Protein AF-W1YFX4-F1 (afdb_monomer)

Secondary structure (DSSP, 8-state):
----------SS------TT----S-GGG--HHHHHHHHHHHHHHHSTT-EEEEEETTEEEEEES--SS--HHHHHHSPEESSHHHHHHHHHHTT-BHHHHHHHHHHH--

Organism: NCBI:txid408170

Radius of gyration: 15.43 Å; Cα contacts (8 Å, |Δi|>4): 145; chains: 1; bounding box: 49×24×29 Å

Structure (mmCIF, N/CA/C/O backbone):
data_AF-W1YFX4-F1
#
_entry.id   AF-W1YFX4-F1
#
loop_
_atom_site.group_PDB
_atom_site.id
_atom_site.type_symbol
_atom_site.label_atom_id
_atom_site.label_alt_id
_atom_site.label_comp_id
_atom_site.label_asym_id
_atom_site.label_entity_id
_atom_site.label_seq_id
_atom_site.pdbx_P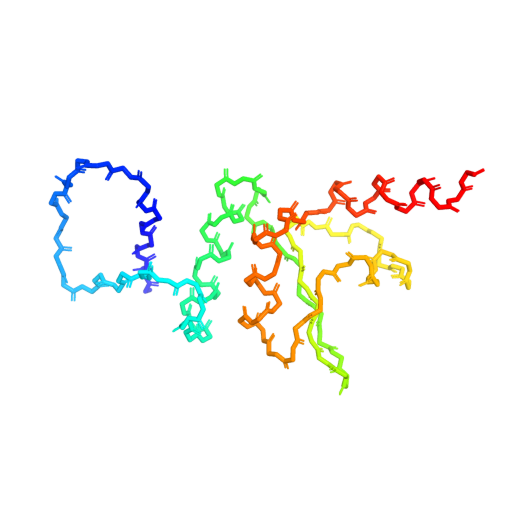DB_ins_code
_atom_site.Cartn_x
_atom_site.Cartn_y
_atom_site.Cartn_z
_atom_site.occupancy
_atom_site.B_iso_or_equiv
_atom_site.auth_seq_id
_atom_site.auth_comp_id
_atom_site.auth_asym_id
_atom_site.auth_atom_id
_atom_site.pdbx_PDB_model_num
ATOM 1 N N . HIS A 1 1 ? -14.497 -15.817 5.372 1.00 34.97 1 HIS A N 1
ATOM 2 C CA . HIS A 1 1 ? -15.190 -14.564 5.706 1.00 34.97 1 HIS A CA 1
ATOM 3 C C . HIS A 1 1 ? -14.923 -13.640 4.539 1.00 34.97 1 HIS A C 1
ATOM 5 O O . HIS A 1 1 ? -13.833 -13.097 4.446 1.00 34.97 1 HIS A O 1
ATOM 11 N N . GLU A 1 2 ? -15.841 -13.615 3.577 1.00 28.09 2 GLU A N 1
ATOM 12 C CA . GLU A 1 2 ? -15.760 -12.729 2.416 1.00 28.09 2 GLU A CA 1
ATOM 13 C C . GLU A 1 2 ? -16.400 -11.404 2.823 1.00 28.09 2 GLU A C 1
ATOM 15 O O . GLU A 1 2 ? -17.560 -11.374 3.231 1.00 28.09 2 GLU A O 1
ATOM 20 N N . ALA A 1 3 ? -15.619 -10.328 2.803 1.00 40.94 3 ALA A N 1
ATOM 21 C CA . ALA A 1 3 ? -16.119 -8.987 3.043 1.00 40.94 3 ALA A CA 1
ATOM 22 C C . ALA A 1 3 ? -16.374 -8.331 1.683 1.00 40.94 3 ALA A C 1
ATOM 24 O O . ALA A 1 3 ? -15.456 -8.147 0.888 1.00 40.94 3 ALA A O 1
ATOM 25 N N . LEU A 1 4 ? -17.638 -8.016 1.405 1.00 41.94 4 LEU A N 1
ATOM 26 C CA . LEU A 1 4 ? -18.043 -7.256 0.228 1.00 41.94 4 LEU A CA 1
ATOM 27 C C . LEU A 1 4 ? -17.772 -5.773 0.492 1.00 41.94 4 LEU A C 1
ATOM 29 O O . LEU A 1 4 ? -18.471 -5.144 1.286 1.00 41.94 4 LEU A O 1
ATOM 33 N N . VAL A 1 5 ? -16.767 -5.212 -0.176 1.00 46.81 5 VAL A N 1
ATOM 34 C CA . VAL A 1 5 ? -16.508 -3.769 -0.179 1.00 46.81 5 VAL A CA 1
ATOM 35 C C . VAL A 1 5 ? -17.037 -3.199 -1.485 1.00 46.81 5 VAL A C 1
ATOM 37 O O . VAL A 1 5 ? -16.543 -3.527 -2.558 1.00 46.81 5 VAL A O 1
ATOM 40 N N . LYS A 1 6 ? -18.056 -2.339 -1.399 1.00 48.59 6 LYS A N 1
ATOM 41 C CA . LYS A 1 6 ? -18.521 -1.537 -2.533 1.00 48.59 6 LYS A CA 1
ATOM 42 C C . LYS A 1 6 ? -17.997 -0.112 -2.372 1.00 48.59 6 LYS A C 1
ATOM 44 O O . LYS A 1 6 ? -18.433 0.601 -1.470 1.00 48.59 6 LYS A O 1
ATOM 49 N N . LEU A 1 7 ? -17.074 0.286 -3.242 1.00 48.59 7 LEU A N 1
ATOM 50 C CA . LEU A 1 7 ? -16.662 1.678 -3.431 1.00 48.59 7 LEU A CA 1
ATOM 51 C C . LEU A 1 7 ? -17.668 2.299 -4.410 1.00 48.59 7 LEU A C 1
ATOM 53 O O . LEU A 1 7 ? -17.676 1.945 -5.586 1.00 48.59 7 LEU A O 1
ATOM 57 N N . ASP A 1 8 ? -18.602 3.112 -3.916 1.00 52.09 8 ASP A N 1
ATOM 58 C CA . ASP A 1 8 ? -19.732 3.608 -4.712 1.00 52.09 8 ASP A CA 1
ATOM 59 C C . ASP A 1 8 ? -19.607 5.126 -4.911 1.00 52.09 8 ASP A C 1
ATOM 61 O O . ASP A 1 8 ? -20.004 5.903 -4.047 1.00 52.09 8 ASP A O 1
ATOM 65 N N . ASP A 1 9 ? -19.097 5.544 -6.071 1.00 52.56 9 ASP A N 1
ATOM 66 C CA . ASP A 1 9 ? -19.196 6.933 -6.562 1.00 52.56 9 ASP A CA 1
ATOM 67 C C . ASP A 1 9 ? -20.493 7.164 -7.379 1.00 52.56 9 ASP A C 1
ATOM 69 O O . ASP A 1 9 ? -20.658 8.171 -8.068 1.00 52.56 9 ASP A O 1
ATOM 73 N N . ASN A 1 10 ? -21.443 6.220 -7.341 1.00 48.00 10 ASN A N 1
ATOM 74 C CA . ASN A 1 10 ? -22.605 6.188 -8.229 1.00 48.00 10 ASN A CA 1
ATOM 75 C C . ASN A 1 10 ? -23.859 6.821 -7.573 1.00 48.00 10 ASN A C 1
ATOM 77 O O . ASN A 1 10 ? -24.229 6.437 -6.461 1.00 48.00 10 ASN A O 1
ATOM 81 N N . PRO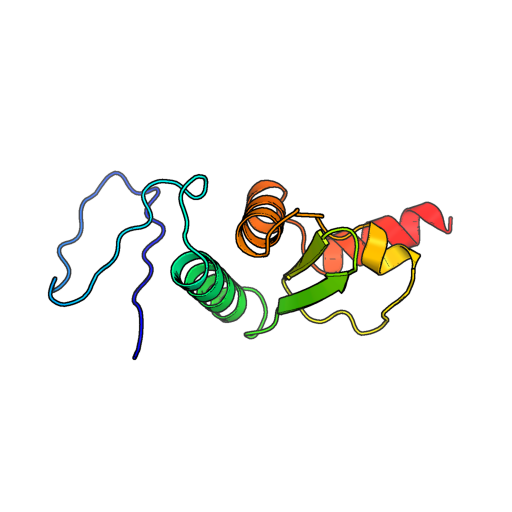 A 1 11 ? -24.595 7.736 -8.241 1.00 49.56 11 PRO A N 1
ATOM 82 C CA . PRO A 1 11 ? -25.796 8.369 -7.677 1.00 49.56 11 PRO A CA 1
ATOM 83 C C . PRO A 1 11 ? -27.015 7.436 -7.545 1.00 49.56 11 PRO A C 1
ATOM 85 O O . PRO A 1 11 ? -28.030 7.828 -6.964 1.00 49.56 11 PRO A O 1
ATOM 88 N N . VAL A 1 12 ? -26.949 6.209 -8.076 1.00 44.38 12 VAL A N 1
ATOM 89 C CA . VAL A 1 12 ? -28.062 5.248 -8.063 1.00 44.38 12 VAL A CA 1
ATOM 90 C C . VAL A 1 12 ? -27.818 4.156 -7.022 1.00 44.38 12 VAL A C 1
ATOM 92 O O . VAL A 1 12 ? -26.937 3.311 -7.167 1.00 44.38 12 VAL A O 1
ATOM 95 N N . LYS A 1 13 ? -28.652 4.152 -5.977 1.00 45.47 13 LYS A N 1
ATOM 96 C CA . LYS A 1 13 ? -28.644 3.138 -4.913 1.00 45.47 13 LYS A CA 1
ATOM 97 C C . LYS A 1 13 ? -29.074 1.773 -5.460 1.00 45.47 13 LYS A C 1
ATOM 99 O O . LYS A 1 13 ? -30.202 1.626 -5.922 1.00 45.47 13 LYS A O 1
ATOM 104 N N . VAL A 1 14 ? -28.211 0.768 -5.331 1.00 46.31 14 VAL A N 1
ATOM 105 C CA . VAL A 1 14 ? -28.543 -0.645 -5.588 1.00 46.31 14 VAL A CA 1
ATOM 106 C C . VAL A 1 14 ? -28.684 -1.369 -4.248 1.00 46.31 14 VAL A C 1
ATOM 108 O O . VAL A 1 14 ? -27.846 -1.196 -3.365 1.00 46.31 14 VAL A O 1
ATOM 111 N N . VAL A 1 15 ? -29.753 -2.153 -4.085 1.00 49.38 15 VAL A N 1
ATOM 112 C CA . VAL A 1 15 ? -30.056 -2.892 -2.849 1.00 49.38 15 VAL A CA 1
ATOM 113 C C . VAL A 1 15 ? -29.292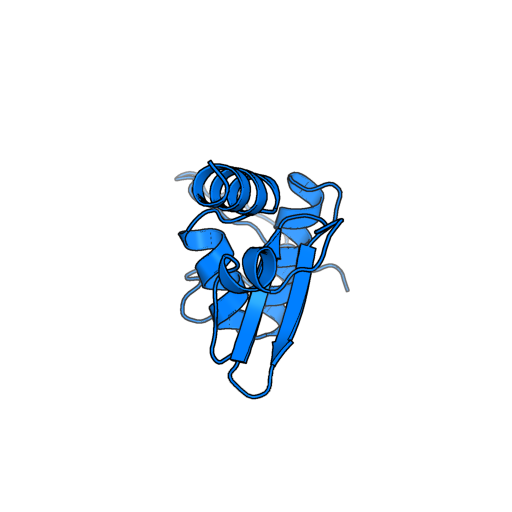 -4.219 -2.844 1.00 49.38 15 VAL A C 1
ATOM 115 O O . VAL A 1 15 ? -29.466 -5.026 -3.753 1.00 49.38 15 VAL A O 1
ATOM 118 N N . LEU A 1 16 ? -28.463 -4.443 -1.819 1.00 48.34 16 LEU A N 1
ATOM 119 C CA . LEU A 1 16 ? -27.732 -5.692 -1.575 1.00 48.34 16 LEU A CA 1
ATOM 120 C C . LEU A 1 16 ? -28.139 -6.292 -0.212 1.00 48.34 16 LEU A C 1
ATOM 122 O O . LEU A 1 16 ? -28.491 -5.525 0.688 1.00 48.34 16 LEU A O 1
ATOM 126 N N . PRO A 1 17 ? -28.099 -7.628 -0.031 1.00 46.75 17 PRO A N 1
ATOM 127 C CA . PRO A 1 17 ? -28.485 -8.284 1.222 1.00 46.75 17 PRO A CA 1
ATOM 128 C C . PRO A 1 17 ? -27.510 -7.942 2.362 1.00 46.75 17 PRO A C 1
ATOM 130 O O . PRO A 1 17 ? -26.299 -8.053 2.202 1.00 46.75 17 PRO A O 1
ATOM 133 N N . THR A 1 18 ? -28.049 -7.505 3.501 1.00 45.91 18 THR A N 1
ATOM 134 C CA . THR A 1 18 ? -27.403 -6.635 4.507 1.00 45.91 18 THR A CA 1
ATOM 135 C C . THR A 1 18 ? -26.624 -7.311 5.630 1.00 45.91 18 THR A C 1
ATOM 137 O O . THR A 1 18 ? -26.073 -6.608 6.474 1.00 45.91 18 THR A O 1
ATOM 140 N N . ASP A 1 19 ? -26.556 -8.635 5.680 1.00 48.62 19 ASP A N 1
ATOM 141 C CA . ASP A 1 19 ? -26.326 -9.286 6.974 1.00 48.62 19 ASP A CA 1
ATOM 142 C C . ASP A 1 19 ? -24.889 -9.149 7.509 1.00 48.62 19 ASP A C 1
ATOM 144 O O . ASP A 1 19 ? -24.685 -9.392 8.690 1.00 48.62 19 ASP A O 1
ATOM 148 N N . ASN A 1 20 ? -23.921 -8.697 6.692 1.00 45.19 20 ASN A N 1
ATOM 149 C CA . ASN A 1 20 ? -22.553 -8.332 7.108 1.00 45.19 20 ASN A CA 1
ATOM 150 C C . ASN A 1 20 ? -21.882 -7.299 6.166 1.00 45.19 20 ASN A C 1
ATOM 152 O O . ASN A 1 20 ? -20.697 -7.407 5.848 1.00 45.19 20 ASN A O 1
ATOM 156 N N . LEU A 1 21 ? -22.628 -6.312 5.658 1.00 50.53 21 LEU A N 1
ATOM 157 C CA . LEU A 1 21 ? -22.060 -5.269 4.788 1.00 50.53 21 LEU A CA 1
ATOM 158 C C . LEU A 1 21 ? -21.550 -4.078 5.613 1.00 50.53 21 LEU A C 1
ATOM 160 O O . LEU A 1 21 ? -22.336 -3.257 6.088 1.00 50.53 21 LEU A O 1
ATOM 164 N N . THR A 1 22 ? -20.228 -3.952 5.743 1.00 49.16 22 THR A N 1
ATOM 165 C CA . THR A 1 22 ? -19.586 -2.771 6.342 1.00 49.16 22 THR A CA 1
ATOM 166 C C . THR A 1 22 ? -19.243 -1.767 5.245 1.00 49.16 22 THR A C 1
ATOM 168 O O . THR A 1 22 ? -18.321 -1.967 4.460 1.00 49.16 22 THR A O 1
ATOM 171 N N . PHE A 1 23 ? -20.002 -0.673 5.179 1.00 49.75 23 PHE A N 1
ATOM 172 C CA . PHE A 1 23 ? -19.787 0.394 4.202 1.00 49.75 23 PHE A CA 1
ATOM 173 C C . PHE A 1 23 ? -18.680 1.344 4.668 1.00 49.75 23 PHE A C 1
ATOM 175 O O . PHE A 1 23 ? -18.837 2.033 5.679 1.00 49.75 23 PHE A O 1
ATOM 182 N N . ILE A 1 24 ? -17.600 1.451 3.896 1.00 55.56 24 ILE A N 1
ATOM 183 C CA . ILE A 1 24 ? -16.563 2.461 4.122 1.00 55.56 24 ILE A CA 1
ATOM 184 C C . ILE A 1 24 ? -17.018 3.747 3.433 1.00 55.56 24 ILE A C 1
ATOM 186 O O . ILE A 1 24 ? -16.886 3.909 2.226 1.00 55.56 24 ILE A O 1
ATOM 190 N N . LYS A 1 25 ? -17.626 4.653 4.206 1.00 53.53 25 LYS A N 1
ATOM 191 C CA . LYS A 1 25 ? -18.099 5.956 3.702 1.00 53.53 25 LYS A CA 1
ATOM 192 C C . LYS A 1 25 ? -16.973 6.966 3.480 1.00 53.53 25 LYS A C 1
ATOM 194 O O . LYS A 1 25 ? -17.153 7.906 2.718 1.00 53.53 25 LYS A O 1
ATOM 199 N N . ASN A 1 26 ? -15.868 6.818 4.207 1.00 65.38 26 ASN A N 1
ATOM 200 C CA . ASN A 1 26 ? -14.696 7.675 4.111 1.00 65.38 26 ASN A CA 1
ATOM 201 C C . ASN A 1 26 ? -13.456 6.857 4.497 1.00 65.38 26 ASN A C 1
ATOM 203 O O . ASN A 1 26 ? -13.429 6.238 5.562 1.00 65.38 26 ASN A O 1
ATOM 207 N N . MET A 1 27 ? -12.443 6.885 3.635 1.00 71.06 27 MET A N 1
ATOM 208 C CA . MET A 1 27 ? -11.154 6.238 3.852 1.00 71.06 27 MET A CA 1
ATOM 209 C C . MET A 1 27 ? -10.377 6.809 5.049 1.00 71.06 27 MET A C 1
ATOM 211 O O . MET A 1 27 ? -9.547 6.106 5.615 1.00 71.06 27 MET A O 1
ATOM 215 N N . ASP A 1 28 ? -10.666 8.045 5.477 1.00 75.56 28 ASP A N 1
ATOM 216 C CA . ASP A 1 28 ? -10.039 8.689 6.646 1.00 75.56 28 ASP A CA 1
ATOM 217 C C . ASP A 1 28 ? -10.293 7.942 7.967 1.00 75.56 28 ASP A C 1
ATOM 219 O O . ASP A 1 28 ? -9.505 8.070 8.899 1.00 75.56 28 ASP A O 1
ATOM 223 N N . ASN A 1 29 ? -11.385 7.177 8.061 1.00 76.19 29 ASN A N 1
ATOM 224 C CA . ASN A 1 29 ? -11.808 6.506 9.296 1.00 76.19 29 ASN A CA 1
ATOM 225 C C . ASN A 1 29 ? -11.793 4.974 9.172 1.00 76.19 29 ASN A C 1
ATOM 227 O O . ASN A 1 29 ? -12.529 4.303 9.896 1.00 76.19 29 ASN A O 1
ATOM 231 N N . MET A 1 30 ? -11.012 4.424 8.235 1.00 81.62 30 MET A N 1
ATOM 232 C CA . MET A 1 30 ? -10.879 2.972 8.109 1.00 81.62 30 MET A CA 1
ATOM 233 C C . MET A 1 30 ? -10.131 2.387 9.303 1.00 81.62 30 MET A C 1
ATOM 235 O O . MET A 1 30 ? -9.064 2.877 9.672 1.00 81.62 30 MET A O 1
ATOM 239 N N . ASP A 1 31 ? -10.663 1.302 9.858 1.00 86.25 31 ASP A N 1
ATOM 240 C CA . ASP A 1 31 ? -9.872 0.414 10.707 1.00 86.25 31 ASP A CA 1
ATOM 241 C C . ASP A 1 31 ? -8.952 -0.494 9.866 1.00 86.25 31 ASP A C 1
ATOM 243 O O . ASP A 1 31 ? -9.065 -0.575 8.638 1.00 86.25 31 ASP A O 1
ATOM 247 N N . LEU A 1 32 ? -8.026 -1.195 10.527 1.00 86.75 32 LEU A N 1
ATOM 248 C CA . LEU A 1 32 ? -7.071 -2.089 9.870 1.00 86.75 32 LEU A CA 1
ATOM 249 C C . LEU A 1 3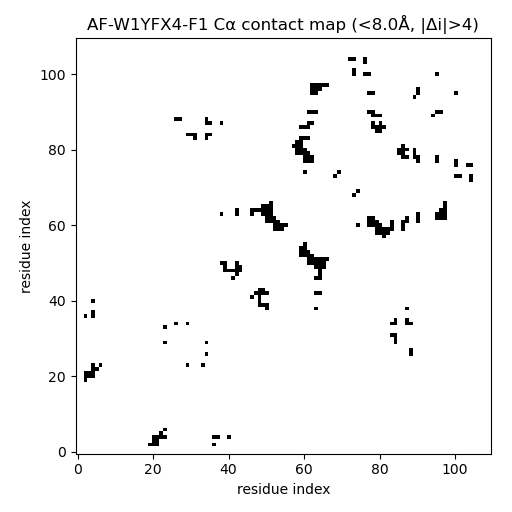2 ? -7.735 -3.140 8.977 1.00 86.75 32 LEU A C 1
ATOM 251 O O . LEU A 1 32 ? -7.262 -3.399 7.870 1.00 86.75 32 LEU A O 1
ATOM 255 N N . ALA A 1 33 ? -8.809 -3.768 9.457 1.00 85.00 33 ALA A N 1
ATOM 256 C CA . ALA A 1 33 ? -9.480 -4.823 8.711 1.00 85.00 33 ALA A CA 1
ATOM 257 C C . ALA A 1 33 ? -10.131 -4.242 7.454 1.00 85.00 33 ALA A C 1
ATOM 259 O O . ALA A 1 33 ? -9.967 -4.787 6.366 1.00 85.00 33 ALA A O 1
ATOM 260 N N . GLN A 1 34 ? -10.800 -3.099 7.585 1.00 84.19 34 GLN A N 1
ATOM 261 C CA . GLN A 1 34 ? -11.384 -2.358 6.473 1.00 84.19 34 GLN A CA 1
ATOM 262 C C . GLN A 1 34 ? -10.329 -1.959 5.437 1.00 84.19 34 GLN A C 1
ATOM 264 O O . GLN A 1 34 ? -10.521 -2.219 4.250 1.00 84.19 34 GLN A O 1
ATOM 269 N N . ALA A 1 35 ? -9.200 -1.393 5.871 1.00 89.19 35 ALA A N 1
ATOM 270 C CA . ALA A 1 35 ? -8.128 -0.971 4.972 1.00 89.19 35 ALA A CA 1
ATOM 271 C C . ALA A 1 35 ? -7.537 -2.153 4.188 1.00 89.19 35 ALA A C 1
ATOM 273 O O . ALA A 1 35 ? -7.350 -2.057 2.975 1.00 89.19 35 ALA A O 1
ATOM 274 N N . LEU A 1 36 ? -7.293 -3.285 4.855 1.00 90.00 36 LEU A N 1
ATOM 275 C CA . LEU A 1 36 ? -6.776 -4.492 4.206 1.00 90.00 36 LEU A CA 1
ATOM 276 C C . LEU A 1 36 ? -7.772 -5.092 3.215 1.00 90.00 36 LEU A C 1
ATOM 278 O O . LEU A 1 36 ? -7.363 -5.505 2.136 1.00 90.00 36 LEU A O 1
ATOM 282 N N . VAL A 1 37 ? -9.066 -5.118 3.542 1.00 86.88 37 VAL A N 1
ATOM 283 C CA . VAL A 1 37 ? -10.089 -5.627 2.616 1.00 86.88 37 VAL A CA 1
ATOM 284 C C . VAL A 1 37 ? -10.213 -4.720 1.388 1.00 86.88 37 VAL A C 1
ATOM 286 O O . VAL A 1 37 ? -10.321 -5.224 0.275 1.00 86.88 37 VAL A O 1
ATOM 289 N N . VAL A 1 38 ? -10.162 -3.394 1.556 1.00 87.38 38 VAL A N 1
ATOM 290 C CA . VAL A 1 38 ? -10.150 -2.453 0.420 1.00 87.38 38 VAL A CA 1
ATOM 291 C C . VAL A 1 38 ? -8.924 -2.681 -0.458 1.00 87.38 38 VAL A C 1
ATOM 293 O O . VAL A 1 38 ? -9.056 -2.773 -1.676 1.00 87.38 38 VAL A O 1
ATOM 296 N N . ALA A 1 39 ? -7.741 -2.785 0.152 1.00 91.12 39 ALA A N 1
ATOM 297 C CA . ALA A 1 39 ? -6.501 -3.042 -0.568 1.00 91.12 39 ALA A CA 1
ATOM 298 C C . ALA A 1 39 ? -6.557 -4.369 -1.340 1.00 91.12 39 ALA A C 1
ATOM 300 O O . ALA A 1 39 ? -6.227 -4.394 -2.521 1.00 91.12 39 ALA A O 1
ATOM 301 N N . ASP A 1 40 ? -7.022 -5.444 -0.701 1.00 89.56 40 ASP A N 1
ATOM 302 C CA . ASP A 1 40 ? -7.190 -6.766 -1.312 1.00 89.56 40 ASP A CA 1
ATOM 303 C C . ASP A 1 40 ? -8.187 -6.738 -2.480 1.00 89.56 40 ASP A C 1
ATOM 305 O O . ASP A 1 40 ? -7.909 -7.290 -3.545 1.00 89.56 40 ASP A O 1
ATOM 309 N N . TYR A 1 41 ? -9.315 -6.039 -2.325 1.00 86.81 41 TYR A N 1
ATOM 310 C CA . TYR A 1 41 ? -10.288 -5.845 -3.400 1.00 86.81 41 TYR A CA 1
ATOM 311 C C . TYR A 1 41 ? -9.672 -5.112 -4.600 1.00 86.81 41 TYR A C 1
ATOM 313 O O . TYR A 1 41 ? -9.727 -5.611 -5.722 1.00 86.81 41 TYR A O 1
ATOM 321 N N . ILE A 1 42 ? -9.039 -3.956 -4.371 1.00 88.19 42 ILE A N 1
ATOM 322 C CA . ILE A 1 42 ? -8.410 -3.167 -5.441 1.00 88.19 42 ILE A CA 1
ATOM 323 C C . ILE A 1 42 ? -7.301 -3.974 -6.123 1.00 88.19 42 ILE A C 1
ATOM 325 O O . ILE A 1 42 ? -7.220 -3.993 -7.350 1.00 88.19 42 ILE A O 1
ATOM 329 N N . ALA A 1 43 ? -6.477 -4.675 -5.342 1.00 91.75 43 ALA A N 1
ATOM 330 C CA . ALA A 1 43 ? -5.405 -5.511 -5.859 1.00 91.75 43 ALA A CA 1
ATOM 331 C C . ALA A 1 43 ? -5.934 -6.612 -6.784 1.00 91.75 43 ALA A C 1
ATOM 333 O O . ALA A 1 43 ? -5.384 -6.817 -7.862 1.00 91.75 43 ALA A O 1
ATOM 334 N N . LYS A 1 44 ? -7.018 -7.297 -6.406 1.00 87.75 44 LYS A N 1
ATOM 335 C CA . LYS A 1 44 ? -7.644 -8.340 -7.237 1.00 87.75 44 LYS A CA 1
ATOM 336 C C . LYS A 1 44 ? -8.227 -7.797 -8.534 1.00 87.75 44 LYS A C 1
ATOM 338 O O . LYS A 1 44 ? -8.078 -8.440 -9.565 1.00 87.75 44 LYS A O 1
ATOM 343 N N . GLU A 1 45 ? -8.858 -6.628 -8.481 1.00 87.44 45 GLU A N 1
ATOM 344 C CA . GLU A 1 45 ? -9.502 -6.029 -9.652 1.00 87.44 45 GLU A CA 1
ATOM 345 C C . GLU A 1 45 ? -8.499 -5.431 -10.648 1.00 87.44 45 GLU A C 1
ATOM 347 O O . GLU A 1 45 ? -8.769 -5.416 -11.847 1.00 87.44 45 GLU A O 1
ATOM 352 N N . GLN A 1 46 ? -7.365 -4.903 -10.171 1.00 89.69 46 GLN A N 1
ATOM 353 C CA . GLN A 1 46 ? -6.495 -4.040 -10.988 1.00 89.69 46 GLN A CA 1
ATOM 354 C C . GLN A 1 46 ? -5.025 -4.471 -11.044 1.00 89.69 46 GLN A C 1
ATOM 356 O O . GLN A 1 46 ? -4.293 -3.988 -11.901 1.00 89.69 46 GLN A O 1
ATOM 361 N N . TYR A 1 47 ? -4.582 -5.362 -10.157 1.00 91.62 47 TYR A N 1
ATOM 362 C CA . TYR A 1 47 ? -3.160 -5.654 -9.941 1.00 91.62 47 TYR A CA 1
ATOM 363 C C . TYR A 1 47 ? -2.882 -7.158 -9.764 1.00 91.62 47 TYR A C 1
ATOM 365 O O . TYR A 1 47 ? -1.994 -7.548 -9.005 1.00 91.62 47 TYR A O 1
ATOM 373 N N . ASP A 1 48 ? -3.668 -8.019 -10.420 1.00 90.44 48 ASP A N 1
ATOM 374 C CA . ASP A 1 48 ? -3.550 -9.488 -10.369 1.00 90.44 48 ASP A CA 1
ATOM 375 C C . ASP A 1 48 ? -3.556 -10.078 -8.944 1.00 90.44 48 ASP A C 1
ATOM 377 O O . ASP A 1 48 ? -2.970 -11.127 -8.676 1.00 90.44 48 ASP A O 1
ATOM 381 N N . GLY A 1 49 ? -4.210 -9.392 -8.003 1.00 89.94 49 GLY A N 1
ATOM 382 C CA . GLY A 1 49 ? -4.268 -9.779 -6.593 1.00 89.94 49 GLY A CA 1
ATOM 383 C C . GLY A 1 49 ? -3.039 -9.394 -5.770 1.00 89.94 49 GLY A C 1
ATOM 384 O O . GLY A 1 49 ? -2.936 -9.822 -4.621 1.00 89.94 49 GLY A O 1
ATOM 385 N N . HIS A 1 50 ? -2.118 -8.593 -6.311 1.00 94.38 50 HIS A N 1
ATOM 386 C CA . HIS A 1 50 ? -0.867 -8.247 -5.642 1.00 94.38 50 HIS A CA 1
ATOM 387 C C . HIS A 1 50 ? -0.846 -6.827 -5.070 1.00 94.38 50 HIS A C 1
ATOM 389 O O . HIS A 1 50 ? -1.256 -5.848 -5.696 1.00 94.38 50 HIS A O 1
ATOM 395 N N . TYR A 1 51 ? -0.275 -6.717 -3.876 1.00 95.19 51 TYR A N 1
ATOM 396 C CA . TYR A 1 51 ? 0.159 -5.470 -3.262 1.00 95.19 51 TYR A CA 1
ATOM 397 C C . TYR A 1 51 ? 1.385 -5.741 -2.385 1.00 95.19 51 TYR A C 1
ATOM 399 O O . TYR A 1 51 ? 1.591 -6.858 -1.905 1.00 95.19 51 TYR A O 1
ATOM 407 N N . THR A 1 52 ? 2.187 -4.708 -2.142 1.00 94.31 52 THR A N 1
ATOM 408 C CA . THR A 1 52 ? 3.408 -4.799 -1.336 1.00 94.31 52 THR A CA 1
ATOM 409 C C . THR A 1 52 ? 3.298 -3.889 -0.114 1.00 94.31 52 THR A C 1
ATOM 411 O O . THR A 1 52 ? 3.058 -2.691 -0.245 1.00 94.31 52 THR A O 1
ATOM 414 N N . LEU A 1 53 ? 3.505 -4.451 1.083 1.00 95.06 53 LEU A N 1
ATOM 415 C CA . LEU A 1 53 ? 3.535 -3.730 2.360 1.00 95.06 53 LEU A CA 1
ATOM 416 C C . LEU A 1 53 ? 4.873 -3.982 3.067 1.00 95.06 53 LEU A C 1
ATOM 418 O O . LEU A 1 53 ? 5.230 -5.127 3.338 1.00 95.06 53 LEU A O 1
ATOM 422 N N . PHE A 1 54 ? 5.573 -2.914 3.440 1.00 95.06 54 PHE A N 1
ATOM 423 C CA . PHE A 1 54 ? 6.790 -2.973 4.248 1.00 95.06 54 PHE A CA 1
ATOM 424 C C . PHE A 1 54 ? 6.595 -2.285 5.598 1.00 95.06 54 PHE A C 1
ATOM 426 O O . PHE A 1 54 ? 6.067 -1.175 5.671 1.00 95.06 54 PHE A O 1
ATOM 433 N N . GLY A 1 55 ? 7.071 -2.928 6.666 1.00 95.25 55 GLY A N 1
ATOM 434 C CA . GLY A 1 55 ? 7.124 -2.359 8.012 1.00 95.25 55 GLY A CA 1
ATOM 435 C C . GLY A 1 55 ? 8.524 -1.856 8.361 1.00 95.25 55 GLY A C 1
ATOM 436 O O . GLY A 1 55 ? 9.505 -2.585 8.225 1.00 95.25 55 GLY A O 1
ATOM 437 N N . PHE A 1 56 ? 8.610 -0.624 8.855 1.00 93.56 56 PHE A N 1
ATOM 438 C CA . PHE A 1 56 ? 9.834 0.021 9.326 1.00 93.56 56 PHE A CA 1
ATOM 439 C C . PHE A 1 56 ? 9.657 0.519 10.759 1.00 93.56 56 PHE A C 1
ATOM 441 O O . PHE A 1 56 ? 8.545 0.756 11.225 1.00 93.56 56 PHE A O 1
ATOM 448 N N . SER A 1 57 ? 10.768 0.789 11.448 1.00 93.56 57 SER A N 1
ATOM 449 C CA . SER A 1 57 ? 10.732 1.451 12.761 1.00 93.56 57 SER A CA 1
ATOM 450 C C . SER A 1 57 ? 10.105 2.853 12.714 1.00 93.56 57 SER A C 1
ATOM 452 O O . SER A 1 57 ? 9.684 3.377 13.742 1.00 93.56 57 SER A O 1
ATOM 454 N N . THR A 1 58 ? 10.037 3.471 11.532 1.00 91.19 58 THR A N 1
ATOM 455 C CA . THR A 1 58 ? 9.519 4.829 11.317 1.00 91.19 58 THR A CA 1
ATOM 456 C C . THR A 1 58 ? 8.074 4.882 10.805 1.00 91.19 58 THR A C 1
ATOM 458 O O . THR A 1 58 ? 7.493 5.979 10.795 1.00 91.19 58 TH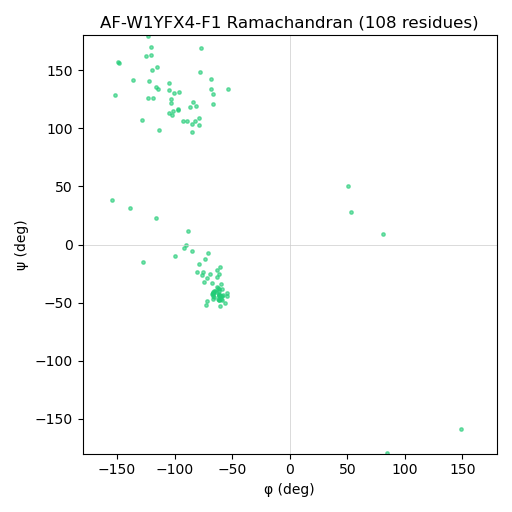R A O 1
ATOM 461 N N . GLY A 1 59 ? 7.498 3.739 10.408 1.00 96.12 59 GLY A N 1
ATOM 462 C CA . GLY A 1 59 ? 6.153 3.616 9.836 1.00 96.12 59 GLY A CA 1
ATOM 463 C C . GLY A 1 59 ? 6.027 2.464 8.830 1.00 96.12 59 GLY A C 1
ATOM 464 O O . GLY A 1 59 ? 6.838 1.541 8.818 1.00 96.12 59 GLY A O 1
ATOM 465 N N . TYR A 1 60 ? 5.025 2.541 7.961 1.00 97.62 60 TYR A N 1
ATOM 466 C CA . TYR A 1 60 ? 4.689 1.531 6.959 1.00 97.62 60 TYR A CA 1
ATOM 467 C C . TYR A 1 60 ? 4.716 2.126 5.555 1.00 97.62 60 TYR A C 1
ATOM 469 O O . TYR A 1 60 ? 4.275 3.257 5.352 1.00 97.62 60 TYR A O 1
ATOM 477 N N . ARG A 1 61 ? 5.218 1.361 4.586 1.00 96.19 61 ARG A N 1
ATOM 478 C CA . ARG A 1 61 ? 5.195 1.719 3.163 1.00 96.19 61 ARG A CA 1
ATOM 479 C C . ARG A 1 61 ? 4.306 0.746 2.409 1.00 96.19 61 ARG A C 1
ATOM 481 O O . ARG A 1 61 ? 4.446 -0.457 2.612 1.00 96.19 61 ARG A O 1
ATOM 488 N N . PHE A 1 62 ? 3.428 1.248 1.549 1.00 96.38 62 PHE A N 1
ATOM 489 C CA . PHE A 1 62 ? 2.474 0.423 0.803 1.00 96.38 62 PHE A CA 1
ATOM 490 C C . PHE A 1 62 ? 2.402 0.854 -0.664 1.00 96.38 62 PHE A C 1
ATOM 492 O O . PHE A 1 62 ? 2.443 2.048 -0.945 1.00 96.38 62 PHE A O 1
ATOM 499 N N . CYS A 1 63 ? 2.279 -0.099 -1.587 1.00 95.25 63 CYS A N 1
ATOM 500 C CA . CYS A 1 63 ? 1.910 0.160 -2.980 1.00 95.25 63 CYS A CA 1
ATOM 501 C C . CYS A 1 63 ? 1.142 -1.026 -3.572 1.00 95.25 63 CYS A C 1
ATOM 503 O O . CYS A 1 63 ? 1.278 -2.162 -3.108 1.00 95.25 63 CYS A O 1
ATOM 505 N N . PHE A 1 64 ? 0.364 -0.766 -4.620 1.00 96.00 64 PHE A N 1
ATOM 506 C CA . PHE A 1 64 ? -0.264 -1.827 -5.404 1.00 96.00 64 PHE A CA 1
ATOM 507 C C . PHE A 1 64 ? 0.724 -2.480 -6.378 1.00 96.00 64 PHE A C 1
ATOM 509 O O . PHE A 1 64 ? 1.651 -1.828 -6.865 1.00 96.00 64 PHE A O 1
ATOM 516 N N . GLY A 1 65 ? 0.528 -3.774 -6.641 1.00 93.62 65 GLY A N 1
ATOM 517 C CA . GLY A 1 65 ? 1.428 -4.609 -7.434 1.00 93.62 65 GLY A CA 1
ATOM 518 C C . GLY A 1 65 ? 2.607 -5.200 -6.650 1.00 93.62 65 GLY A C 1
ATOM 519 O O . GLY A 1 65 ? 2.766 -5.001 -5.438 1.00 93.62 65 GLY A O 1
ATOM 520 N N . THR A 1 66 ? 3.440 -5.953 -7.370 1.00 91.00 66 THR A N 1
ATOM 521 C CA . THR A 1 66 ? 4.639 -6.619 -6.841 1.00 91.00 66 THR A CA 1
ATOM 522 C C . THR A 1 66 ? 5.885 -5.847 -7.252 1.00 91.00 66 THR A C 1
ATOM 524 O O . THR A 1 66 ? 6.152 -5.683 -8.438 1.00 91.00 66 THR A O 1
ATOM 527 N N . LEU A 1 67 ? 6.680 -5.399 -6.279 1.00 86.19 67 LEU A N 1
ATOM 528 C CA . LEU A 1 67 ? 8.005 -4.838 -6.548 1.00 86.19 67 LEU A CA 1
ATOM 529 C C . LEU A 1 67 ? 9.022 -5.964 -6.784 1.00 86.19 67 LEU A C 1
ATOM 531 O O . LEU A 1 67 ? 9.527 -6.556 -5.831 1.00 86.19 67 LEU A O 1
ATOM 535 N N . ASP A 1 68 ? 9.379 -6.208 -8.045 1.00 78.75 68 ASP A N 1
ATOM 536 C CA . ASP A 1 68 ? 10.382 -7.220 -8.422 1.00 78.75 68 ASP A CA 1
ATOM 537 C C 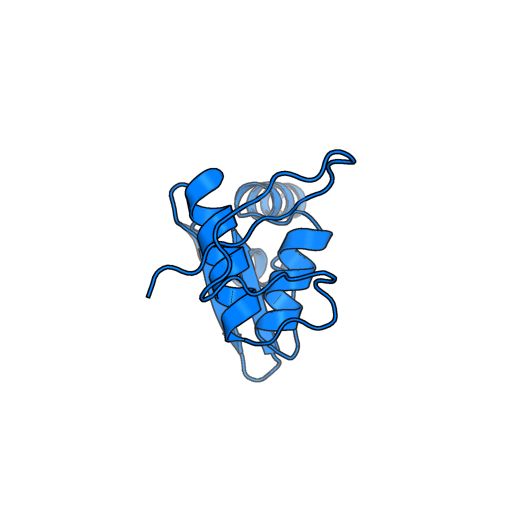. ASP A 1 68 ? 11.786 -6.914 -7.875 1.00 78.75 68 ASP A C 1
ATOM 539 O O . ASP A 1 68 ? 12.599 -7.813 -7.645 1.00 78.75 68 ASP A O 1
ATOM 543 N N . LYS A 1 69 ? 12.091 -5.629 -7.662 1.00 79.88 69 LYS A N 1
ATOM 544 C CA . LYS A 1 69 ? 13.356 -5.164 -7.088 1.00 79.88 69 LYS A CA 1
ATOM 545 C C . LYS A 1 69 ? 13.101 -4.216 -5.928 1.00 79.88 69 LYS A C 1
ATOM 547 O O . LYS A 1 69 ? 12.755 -3.046 -6.096 1.00 79.88 69 LYS A O 1
ATOM 552 N N . VAL A 1 70 ? 13.347 -4.726 -4.728 1.00 82.56 70 VAL A N 1
ATOM 553 C CA . VAL A 1 70 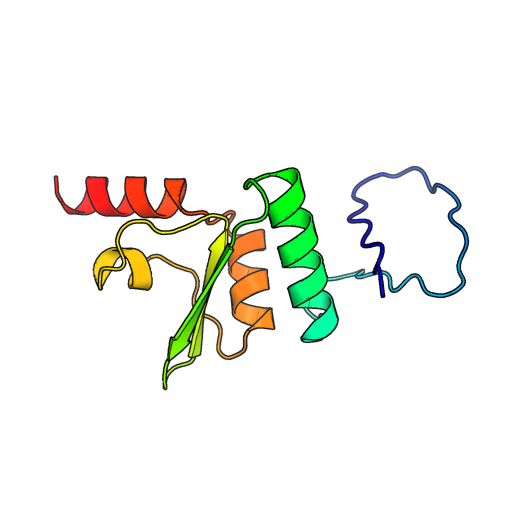? 13.318 -3.929 -3.503 1.00 82.56 70 VAL A CA 1
ATOM 554 C C . VAL A 1 70 ? 14.662 -3.215 -3.360 1.00 82.56 70 VAL A C 1
ATOM 556 O O . VAL A 1 70 ? 15.681 -3.831 -3.053 1.00 82.56 70 VAL A O 1
ATOM 559 N N . SER A 1 71 ? 14.667 -1.908 -3.614 1.00 84.50 71 SER A N 1
ATOM 560 C CA . SER A 1 71 ? 15.818 -1.019 -3.454 1.00 84.50 71 SER A CA 1
ATOM 561 C C . SER A 1 71 ? 15.472 0.080 -2.444 1.00 84.50 71 SER A C 1
ATOM 563 O O . SER A 1 71 ? 14.301 0.331 -2.140 1.00 84.50 71 SER A O 1
ATOM 565 N N . TYR A 1 72 ? 16.485 0.770 -1.910 1.00 82.75 72 TYR A N 1
ATOM 566 C CA . TYR A 1 72 ? 16.239 1.950 -1.074 1.00 82.75 72 TYR A CA 1
ATOM 567 C C . TYR A 1 72 ? 15.464 3.029 -1.847 1.00 82.75 72 TYR A C 1
ATOM 569 O O . TYR A 1 72 ? 14.638 3.727 -1.264 1.00 82.75 72 TYR A O 1
ATOM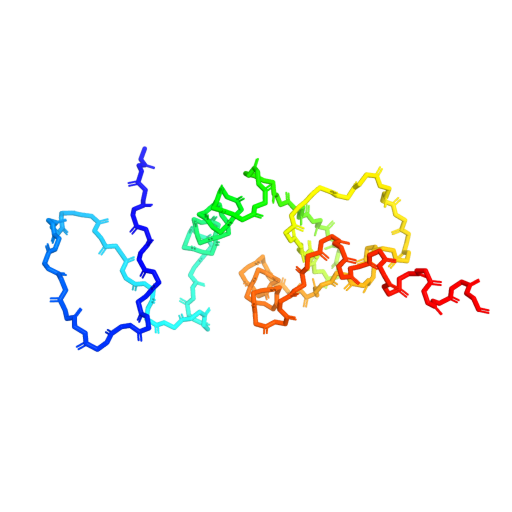 577 N N . HIS A 1 73 ? 15.692 3.157 -3.155 1.00 84.31 73 HIS A N 1
ATOM 578 C CA . HIS A 1 73 ? 15.021 4.150 -3.988 1.00 84.31 73 HIS A CA 1
ATOM 579 C C . HIS A 1 73 ? 13.558 3.776 -4.237 1.00 84.31 73 HIS A C 1
ATOM 581 O O . HIS A 1 73 ? 12.687 4.573 -3.885 1.00 84.31 73 HIS A O 1
ATOM 587 N N . THR A 1 74 ? 13.268 2.556 -4.706 1.00 87.31 74 THR A N 1
ATOM 588 C CA . THR A 1 74 ? 11.882 2.101 -4.925 1.00 87.31 74 THR A CA 1
ATOM 589 C C . THR A 1 74 ? 11.058 2.162 -3.645 1.00 87.31 74 THR A C 1
ATOM 591 O O . THR A 1 74 ? 9.951 2.697 -3.637 1.00 87.31 74 THR A O 1
ATOM 594 N N . THR A 1 75 ? 11.630 1.729 -2.520 1.00 89.44 75 THR A N 1
ATOM 595 C CA . THR A 1 75 ? 10.919 1.725 -1.235 1.00 89.44 75 THR A CA 1
ATOM 596 C C . THR A 1 75 ? 10.625 3.136 -0.711 1.00 89.44 75 THR A C 1
ATOM 598 O O . THR A 1 75 ? 9.604 3.364 -0.062 1.00 89.44 75 THR A O 1
ATOM 601 N N . ASN A 1 76 ? 11.495 4.115 -0.979 1.00 89.62 76 ASN A N 1
ATOM 602 C CA . ASN A 1 76 ? 11.261 5.496 -0.543 1.00 89.62 76 ASN A CA 1
ATOM 603 C C . ASN A 1 76 ? 10.206 6.231 -1.369 1.00 89.62 76 ASN A C 1
ATOM 605 O O . ASN A 1 76 ? 9.616 7.187 -0.858 1.00 89.62 76 ASN A O 1
ATOM 609 N N . LEU A 1 77 ? 9.981 5.787 -2.605 1.00 91.50 77 LEU A N 1
ATOM 610 C CA . LEU A 1 77 ? 8.961 6.317 -3.507 1.00 91.50 77 LEU A CA 1
ATOM 611 C C . LEU A 1 77 ? 7.556 5.789 -3.183 1.00 91.50 77 LEU A C 1
ATOM 613 O O . LEU A 1 77 ? 6.574 6.397 -3.606 1.00 91.50 77 LEU A O 1
ATOM 617 N N . MET A 1 78 ? 7.453 4.709 -2.404 1.00 94.06 78 MET A N 1
ATOM 618 C CA . MET A 1 78 ? 6.180 4.218 -1.876 1.00 94.06 78 MET A CA 1
ATOM 619 C C . MET A 1 78 ? 5.599 5.192 -0.832 1.00 94.06 78 MET A C 1
ATOM 621 O O . MET A 1 78 ? 6.347 5.717 -0.005 1.00 94.06 78 MET A O 1
ATOM 625 N N . PRO A 1 79 ? 4.277 5.394 -0.778 1.00 95.19 79 PRO A N 1
ATOM 626 C CA . PRO A 1 79 ? 3.613 6.164 0.270 1.00 95.19 79 PRO A CA 1
ATOM 627 C C . PRO A 1 79 ? 3.958 5.692 1.688 1.00 95.19 79 PRO A C 1
ATOM 629 O O . PRO A 1 79 ? 3.943 4.495 1.968 1.00 95.19 79 PRO A O 1
ATOM 632 N N . LEU A 1 80 ? 4.266 6.632 2.591 1.00 96.62 80 LEU A N 1
ATOM 633 C CA . LEU A 1 80 ? 4.569 6.365 4.006 1.00 96.62 80 LEU A CA 1
ATOM 634 C C . LEU A 1 80 ? 3.378 6.715 4.898 1.00 96.62 80 LEU A C 1
ATOM 636 O O . LEU A 1 80 ? 2.948 7.870 4.922 1.00 96.62 80 LEU A O 1
ATOM 640 N N . GLY A 1 81 ? 2.927 5.761 5.707 1.00 96.50 81 GLY A N 1
ATOM 641 C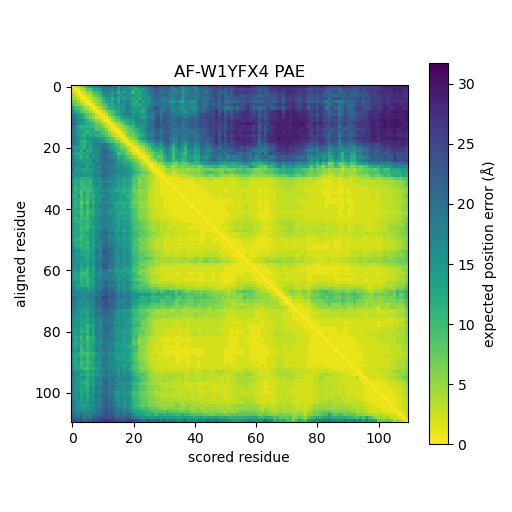 CA . GLY A 1 81 ? 1.980 5.968 6.806 1.00 96.50 81 GLY A CA 1
ATOM 642 C C . GLY A 1 81 ? 2.608 5.678 8.171 1.00 96.50 81 GLY A C 1
ATOM 643 O O . GLY A 1 81 ? 3.535 4.874 8.279 1.00 96.50 81 GLY A O 1
ATOM 644 N N . LYS A 1 82 ? 2.119 6.314 9.239 1.00 96.44 82 LYS A N 1
ATOM 645 C CA . LYS A 1 82 ? 2.436 5.917 10.623 1.00 96.44 82 LYS A CA 1
ATOM 646 C C . LYS A 1 82 ? 1.741 4.619 11.006 1.00 96.44 82 LYS A C 1
ATOM 648 O O . LYS A 1 82 ? 2.288 3.859 11.802 1.00 96.44 82 LYS A O 1
ATOM 653 N N . THR A 1 83 ? 0.591 4.350 10.399 1.00 96.25 83 THR A N 1
ATOM 654 C CA . THR A 1 83 ? -0.126 3.078 10.493 1.00 96.25 83 THR A CA 1
ATOM 655 C C . THR A 1 83 ? -0.289 2.452 9.104 1.00 96.25 83 THR A C 1
ATOM 657 O O . THR A 1 83 ? 0.014 3.085 8.086 1.00 96.25 83 THR A O 1
ATOM 660 N N . ILE A 1 84 ? -0.732 1.195 9.054 1.00 96.06 84 ILE A N 1
ATOM 661 C CA . ILE A 1 84 ? -0.954 0.468 7.794 1.00 96.06 84 ILE A CA 1
ATOM 662 C C . ILE A 1 84 ? -2.107 1.112 7.015 1.00 96.06 84 ILE A C 1
ATOM 664 O O . ILE A 1 84 ? -2.003 1.314 5.809 1.00 96.06 84 ILE A O 1
ATOM 668 N N . GLU A 1 85 ? -3.171 1.492 7.715 1.00 94.50 85 GLU A N 1
ATOM 669 C CA . GLU A 1 85 ? -4.354 2.160 7.175 1.00 94.50 85 GLU A CA 1
ATOM 670 C C . GLU A 1 85 ? -3.980 3.475 6.496 1.00 94.50 85 GLU A C 1
ATOM 672 O O . GLU A 1 85 ? -4.408 3.736 5.374 1.00 94.50 85 GLU A O 1
ATOM 677 N N . GLU A 1 86 ? -3.119 4.273 7.137 1.00 95.25 86 GLU A N 1
ATOM 678 C CA . GLU A 1 86 ? -2.628 5.526 6.565 1.00 95.25 86 GLU A CA 1
ATOM 679 C C . GLU A 1 86 ? -1.795 5.279 5.298 1.00 95.25 86 GLU A C 1
ATOM 681 O O . GLU A 1 86 ? -1.934 6.014 4.321 1.00 95.25 86 GLU A O 1
ATOM 686 N N . ALA A 1 87 ? -0.947 4.245 5.287 1.00 96.56 87 ALA A N 1
ATOM 687 C CA . ALA A 1 87 ? -0.134 3.908 4.118 1.00 96.56 87 ALA A CA 1
ATOM 688 C C . ALA A 1 87 ? -1.003 3.449 2.934 1.00 96.56 87 ALA A C 1
ATOM 690 O O . ALA A 1 87 ? -0.817 3.929 1.816 1.00 96.56 87 ALA A O 1
ATOM 691 N N . ILE A 1 88 ? -1.985 2.576 3.190 1.00 95.38 88 ILE A N 1
ATOM 692 C CA . ILE A 1 88 ? -2.956 2.103 2.191 1.00 95.38 88 ILE A CA 1
ATOM 693 C C . ILE A 1 88 ? -3.769 3.274 1.644 1.00 95.38 88 ILE A C 1
ATOM 695 O O . ILE A 1 88 ? -3.886 3.435 0.430 1.00 95.38 88 ILE A O 1
ATOM 699 N N . LYS A 1 89 ? -4.292 4.126 2.532 1.00 93.69 89 LYS A N 1
ATOM 700 C CA . LYS A 1 89 ? -5.055 5.309 2.139 1.00 93.69 89 LYS A CA 1
ATOM 701 C C . LYS A 1 89 ? -4.249 6.211 1.216 1.00 93.69 89 LYS A C 1
ATOM 703 O O . LYS A 1 89 ? -4.739 6.566 0.152 1.00 93.69 89 LYS A O 1
ATOM 708 N N . LYS A 1 90 ? -3.012 6.548 1.591 1.00 95.31 90 LYS A N 1
ATOM 709 C CA . LYS A 1 90 ? -2.159 7.403 0.757 1.00 95.31 90 LYS A CA 1
ATOM 710 C C . LYS A 1 90 ? -1.877 6.777 -0.603 1.00 95.31 90 LYS A C 1
ATOM 712 O O . LYS A 1 90 ? -1.915 7.488 -1.594 1.00 95.31 90 LYS A O 1
ATOM 717 N N . ALA A 1 91 ? -1.648 5.467 -0.678 1.00 94.38 91 ALA A N 1
ATOM 718 C CA . ALA A 1 91 ? -1.452 4.802 -1.965 1.00 94.38 91 ALA A CA 1
ATOM 719 C C . ALA A 1 91 ? -2.679 4.869 -2.875 1.00 94.38 91 ALA A C 1
ATOM 721 O O . ALA A 1 91 ? -2.526 5.047 -4.081 1.00 94.38 91 ALA A O 1
ATOM 722 N N . ILE A 1 92 ? -3.879 4.784 -2.305 1.00 91.38 92 ILE A N 1
ATOM 723 C CA . ILE A 1 92 ? -5.130 4.924 -3.052 1.00 91.38 92 ILE A CA 1
ATOM 724 C C . ILE A 1 92 ? -5.351 6.385 -3.475 1.00 91.38 92 ILE A C 1
ATOM 726 O O . ILE A 1 92 ? -5.585 6.643 -4.656 1.00 91.38 92 ILE A O 1
ATOM 730 N N . ASP A 1 93 ? -5.212 7.341 -2.551 1.00 90.38 93 ASP A N 1
ATOM 731 C CA . ASP A 1 93 ? -5.402 8.778 -2.805 1.00 90.38 93 ASP A CA 1
ATOM 732 C C . ASP A 1 93 ? -4.410 9.308 -3.856 1.00 90.38 93 ASP A C 1
ATOM 734 O O . ASP A 1 93 ? -4.777 10.050 -4.769 1.00 90.38 93 ASP A O 1
ATOM 738 N N . GLU A 1 94 ? -3.141 8.911 -3.741 1.00 90.12 94 GLU A N 1
ATOM 739 C CA . GLU A 1 94 ? -2.060 9.336 -4.635 1.00 90.12 94 GLU A CA 1
ATOM 740 C C . GLU A 1 94 ? -1.972 8.488 -5.913 1.00 90.12 94 GLU A C 1
ATOM 742 O O . GLU A 1 94 ? -1.181 8.820 -6.800 1.00 90.12 94 GLU A O 1
ATOM 747 N N . LYS A 1 95 ? -2.774 7.416 -6.020 1.00 88.12 95 LYS A N 1
ATOM 748 C CA . LYS A 1 95 ? -2.743 6.432 -7.116 1.00 88.12 95 LYS A CA 1
ATOM 749 C C . LYS A 1 95 ? -1.328 5.906 -7.370 1.00 88.12 95 LYS A C 1
ATOM 751 O O . LYS A 1 95 ? -0.829 5.953 -8.493 1.00 88.12 95 LYS A O 1
ATOM 756 N N . VAL A 1 96 ? -0.656 5.473 -6.303 1.00 88.69 96 VAL A N 1
ATOM 757 C CA . VAL A 1 96 ? 0.712 4.952 -6.386 1.00 88.69 96 VAL A CA 1
ATOM 758 C C . VAL A 1 96 ? 0.698 3.430 -6.441 1.00 88.69 96 VAL A C 1
ATOM 760 O O . VAL A 1 96 ? 0.337 2.747 -5.480 1.00 88.69 96 VAL A O 1
ATOM 763 N N . ASP A 1 97 ? 1.180 2.916 -7.561 1.00 92.44 97 ASP A N 1
ATOM 764 C CA . ASP A 1 97 ? 1.457 1.510 -7.810 1.00 92.44 97 ASP A CA 1
ATOM 765 C C . ASP A 1 97 ? 2.927 1.306 -8.208 1.00 92.44 97 ASP A C 1
ATOM 767 O O . ASP A 1 97 ? 3.733 2.245 -8.250 1.00 92.44 97 ASP A O 1
ATOM 771 N N . VAL A 1 98 ? 3.288 0.046 -8.440 1.00 91.75 98 VAL A N 1
ATOM 772 C CA . VAL A 1 98 ? 4.625 -0.364 -8.875 1.00 91.75 98 VAL A CA 1
ATOM 773 C C . VAL A 1 98 ? 5.085 0.367 -10.140 1.00 91.75 98 VAL A C 1
ATOM 775 O O . VAL A 1 98 ? 6.230 0.816 -10.176 1.00 91.75 98 VAL A O 1
ATOM 778 N N . ASP A 1 99 ? 4.221 0.560 -11.135 1.00 90.75 99 ASP A N 1
ATOM 779 C CA . ASP A 1 99 ? 4.602 1.195 -12.401 1.00 90.75 99 ASP A CA 1
ATOM 780 C C . ASP A 1 99 ? 4.967 2.666 -12.186 1.00 90.75 99 ASP A C 1
ATOM 782 O O . ASP A 1 99 ? 5.996 3.144 -12.675 1.00 90.75 99 ASP A O 1
ATOM 786 N N . VAL A 1 100 ? 4.177 3.375 -11.374 1.00 91.81 100 VAL A N 1
ATOM 787 C CA . VAL A 1 100 ? 4.469 4.759 -10.976 1.00 91.81 100 VAL A CA 1
ATOM 788 C C . VAL A 1 100 ? 5.793 4.852 -10.213 1.00 91.81 100 VAL A C 1
ATOM 790 O O . VAL A 1 100 ? 6.541 5.818 -10.389 1.00 91.81 100 VAL A O 1
ATOM 793 N N . ILE A 1 101 ? 6.099 3.878 -9.356 1.00 91.38 101 ILE A N 1
ATOM 794 C CA . ILE A 1 101 ? 7.358 3.847 -8.599 1.00 91.38 101 ILE A CA 1
ATOM 795 C C . ILE A 1 101 ? 8.552 3.634 -9.533 1.00 91.38 101 ILE A C 1
ATOM 797 O O . ILE A 1 101 ? 9.536 4.369 -9.424 1.00 91.38 101 ILE A O 1
ATOM 801 N N . LEU A 1 102 ? 8.464 2.672 -10.451 1.00 89.81 102 LEU A N 1
ATOM 802 C CA . LEU A 1 102 ? 9.543 2.348 -11.385 1.00 89.81 102 LEU A CA 1
ATOM 803 C C . LEU A 1 102 ? 9.801 3.494 -12.374 1.00 89.81 102 LEU A C 1
ATOM 805 O O . LEU A 1 102 ? 10.953 3.871 -12.575 1.00 89.81 102 LEU A O 1
ATOM 809 N N . ASP A 1 103 ? 8.756 4.133 -12.911 1.00 90.44 103 ASP A N 1
ATOM 810 C CA . ASP A 1 103 ? 8.904 5.309 -13.786 1.00 90.44 103 ASP A CA 1
ATOM 811 C C . ASP A 1 103 ? 9.568 6.494 -13.059 1.00 90.44 103 ASP A C 1
ATOM 813 O O . ASP A 1 103 ? 10.397 7.211 -13.629 1.00 90.44 103 ASP A O 1
ATOM 817 N N . ARG A 1 104 ? 9.249 6.701 -11.774 1.00 90.56 104 ARG A N 1
ATOM 818 C CA . ARG A 1 104 ? 9.914 7.724 -10.949 1.00 90.56 104 ARG A CA 1
ATOM 819 C C . ARG A 1 104 ? 11.382 7.385 -10.693 1.00 90.56 104 ARG A C 1
ATOM 821 O O . ARG A 1 104 ? 12.209 8.290 -10.775 1.00 90.56 104 ARG A O 1
ATOM 828 N N . GLU A 1 105 ? 11.708 6.128 -10.397 1.00 89.19 105 GLU A N 1
ATOM 829 C CA . GLU A 1 105 ? 13.096 5.685 -10.197 1.00 89.19 105 GLU A CA 1
ATOM 830 C C . GLU A 1 105 ? 13.926 5.880 -11.477 1.00 89.19 105 GLU A C 1
ATOM 832 O O . GLU A 1 105 ? 14.991 6.500 -11.429 1.00 89.19 105 GLU A O 1
ATOM 837 N N . ASP A 1 106 ? 13.399 5.466 -12.631 1.00 86.62 106 ASP A N 1
ATOM 838 C CA . ASP A 1 106 ? 14.053 5.629 -13.935 1.00 86.62 106 ASP A CA 1
ATOM 839 C C . ASP A 1 106 ? 14.340 7.100 -14.266 1.00 86.62 106 ASP A C 1
ATOM 841 O O . ASP A 1 106 ? 15.401 7.427 -14.802 1.00 86.62 106 ASP A O 1
ATOM 845 N N . LYS A 1 107 ? 13.423 8.013 -13.921 1.00 88.19 107 LYS A N 1
ATOM 846 C CA . LYS A 1 107 ? 13.614 9.463 -14.098 1.00 88.19 107 LYS A CA 1
ATOM 847 C C . LYS A 1 107 ? 14.672 10.058 -13.172 1.00 88.19 107 LYS A C 1
ATOM 849 O O . LYS A 1 107 ? 15.226 11.096 -13.512 1.00 88.19 107 LYS A O 1
ATOM 854 N N . MET A 1 108 ? 14.944 9.445 -12.020 1.00 82.44 108 MET A N 1
ATOM 855 C CA . MET A 1 108 ? 16.000 9.893 -11.101 1.00 82.44 108 MET A CA 1
ATOM 856 C C . MET A 1 108 ? 17.394 9.420 -11.528 1.00 82.44 108 MET A C 1
ATOM 858 O O . MET A 1 108 ? 18.388 10.020 -11.125 1.00 82.44 108 MET A O 1
ATOM 862 N N . LEU A 1 109 ? 17.466 8.334 -12.301 1.00 74.44 109 LEU A N 1
ATOM 863 C CA . LEU A 1 109 ? 18.714 7.728 -12.776 1.00 74.44 109 LEU A CA 1
ATOM 864 C C . LEU A 1 109 ? 19.170 8.250 -14.153 1.00 74.44 109 LEU A C 1
ATOM 866 O O . LEU A 1 109 ? 20.238 7.850 -14.620 1.00 74.44 109 LEU A O 1
ATOM 870 N N . ARG A 1 110 ? 18.382 9.119 -14.797 1.00 60.19 110 ARG A N 1
ATOM 871 C CA . ARG A 1 110 ? 18.710 9.811 -16.056 1.00 60.19 110 ARG A CA 1
ATOM 872 C C . ARG A 1 110 ? 19.187 11.234 -15.803 1.00 60.19 110 ARG A C 1
ATOM 874 O O . ARG A 1 110 ? 20.107 11.654 -16.537 1.00 60.19 110 ARG A O 1
#

Mean predicted aligned error: 9.21 Å

pLDDT: mean 79.66, std 18.99, range [28.09, 97.62]

Solvent-accessible surface area (backbone atoms only — not comparable to full-atom values): 6678 Å² total; per-residue (Å²): 136,88,75,67,76,74,88,76,93,62,95,69,89,76,92,70,90,68,92,75,62,68,79,74,88,50,77,91,73,49,48,64,68,56,37,51,51,50,50,52,52,52,14,50,76,76,34,86,56,26,61,41,79,46,84,51,101,86,25,20,32,20,31,39,23,72,70,94,67,88,42,78,65,47,55,67,63,34,34,76,12,81,43,65,38,50,4,50,44,44,15,62,76,69,67,40,30,43,67,58,31,51,56,51,50,56,64,73,77,108

Sequence (110 aa):
HEALVKLDDNPVKVVLPTDNLTFIKNMDNMDLAQALVVADYIAKEQYDGHYTLFGFSTGYRFCFGTLDKVSYHTTNLMPLGKTIEEAIKKAIDEKVDVDVILDREDKMLR

Foldseek 3Di:
DQADEDPDPDPDDDDDDDPHHDYDPDLVPDDPVRLVNVLQVCLVVPAVSDKDWDDDPQFIFIAHYDDPDDDPQLRVLTAGDNYPSRSSVCCVVVVGHNVNSVVVVVVVVD